Protein AF-A0A1J3F0X3-F1 (afdb_monomer_lite)

Organism: Noccaea caerulescens (NCBI:txid107243)

Structure (mmCIF, N/CA/C/O backbone):
data_AF-A0A1J3F0X3-F1
#
_entry.id   AF-A0A1J3F0X3-F1
#
loop_
_atom_site.group_PDB
_atom_site.id
_atom_site.type_symbol
_atom_site.label_atom_id
_atom_site.label_alt_id
_atom_site.label_comp_id
_atom_site.label_asym_id
_atom_site.label_entity_id
_atom_site.label_seq_id
_atom_site.pdbx_PDB_ins_code
_atom_site.Cartn_x
_atom_site.Cartn_y
_atom_site.Cartn_z
_atom_site.occupancy
_atom_site.B_iso_or_equiv
_atom_site.auth_seq_id
_atom_site.auth_comp_id
_atom_site.auth_asym_id
_atom_site.auth_atom_id
_atom_site.pdbx_PDB_model_num
ATOM 1 N N . VAL A 1 1 ? 11.493 5.703 5.166 1.00 60.53 1 VAL A N 1
ATOM 2 C CA . VAL A 1 1 ? 11.453 4.243 5.362 1.00 60.53 1 VAL A CA 1
ATOM 3 C C . VAL A 1 1 ? 12.679 3.912 6.175 1.00 60.53 1 VAL A C 1
ATOM 5 O O . VAL A 1 1 ? 13.676 4.595 5.984 1.00 60.53 1 VAL A O 1
ATOM 8 N N . GLU A 1 2 ? 12.582 3.011 7.137 1.00 60.56 2 GLU A N 1
ATOM 9 C CA . GLU A 1 2 ? 13.742 2.554 7.908 1.00 60.56 2 GLU A CA 1
ATOM 10 C C . GLU A 1 2 ? 14.094 1.148 7.427 1.00 60.56 2 GLU A C 1
ATOM 12 O O . GLU A 1 2 ? 13.189 0.427 7.013 1.00 60.56 2 GLU A O 1
ATOM 17 N N . LYS A 1 3 ? 15.385 0.788 7.445 1.00 69.31 3 LYS A N 1
ATOM 18 C CA . LYS A 1 3 ? 15.886 -0.536 7.027 1.00 69.31 3 LYS A CA 1
ATOM 19 C C . LYS A 1 3 ? 15.495 -0.922 5.587 1.00 69.31 3 LYS A C 1
ATOM 21 O O . LYS A 1 3 ? 14.964 -1.999 5.349 1.00 69.31 3 LYS A O 1
ATOM 26 N N . LEU A 1 4 ? 15.726 -0.018 4.632 1.00 78.38 4 LEU A N 1
ATOM 27 C CA . LEU A 1 4 ? 15.568 -0.333 3.210 1.00 78.38 4 LEU A CA 1
ATOM 28 C C . LEU A 1 4 ? 16.754 -1.192 2.751 1.00 78.38 4 LEU A C 1
ATOM 30 O O . LEU A 1 4 ? 17.899 -0.784 2.936 1.00 78.38 4 LEU A O 1
ATOM 34 N N . THR A 1 5 ? 16.463 -2.329 2.129 1.00 86.31 5 THR A N 1
ATOM 35 C CA . THR A 1 5 ? 17.450 -3.188 1.469 1.00 86.31 5 THR A CA 1
ATOM 36 C C . THR A 1 5 ? 17.039 -3.350 0.010 1.00 86.31 5 THR A C 1
ATOM 38 O O . THR A 1 5 ? 15.858 -3.547 -0.278 1.00 86.31 5 THR A O 1
ATOM 41 N N . GLU A 1 6 ? 18.000 -3.228 -0.899 1.00 90.75 6 GLU A N 1
ATOM 42 C CA . GLU A 1 6 ? 17.822 -3.412 -2.338 1.00 90.75 6 GLU A CA 1
ATOM 43 C C . GLU A 1 6 ? 18.885 -4.398 -2.820 1.00 90.75 6 GLU A C 1
ATOM 45 O O . GLU A 1 6 ? 20.065 -4.232 -2.520 1.00 90.75 6 GLU A O 1
ATOM 50 N N . GLU A 1 7 ? 18.446 -5.450 -3.506 1.00 92.31 7 GLU A N 1
ATOM 51 C CA . GLU A 1 7 ? 19.273 -6.595 -3.887 1.00 92.31 7 GLU A CA 1
ATOM 52 C C . GLU A 1 7 ? 18.934 -6.992 -5.325 1.00 92.31 7 GLU A C 1
ATOM 54 O O . GLU A 1 7 ? 17.761 -7.181 -5.667 1.00 92.31 7 GLU A O 1
ATOM 59 N N . THR A 1 8 ? 19.953 -7.164 -6.167 1.00 94.12 8 THR A N 1
ATOM 60 C CA . THR A 1 8 ? 19.766 -7.705 -7.517 1.00 94.12 8 THR A CA 1
ATOM 61 C C . THR A 1 8 ? 19.571 -9.216 -7.436 1.00 94.12 8 THR A C 1
ATOM 63 O O . THR A 1 8 ? 20.430 -9.957 -6.946 1.00 94.12 8 THR A O 1
ATOM 66 N N . LEU A 1 9 ? 18.431 -9.699 -7.934 1.00 93.19 9 LEU A N 1
ATOM 67 C CA . LEU A 1 9 ? 18.139 -11.130 -7.956 1.00 93.19 9 LEU A CA 1
ATOM 68 C C . LEU A 1 9 ? 19.071 -11.852 -8.935 1.00 93.19 9 LEU A C 1
ATOM 70 O O . LEU A 1 9 ? 19.241 -11.433 -10.076 1.00 93.19 9 LEU A O 1
ATOM 74 N N . ARG A 1 10 ? 19.661 -12.956 -8.470 1.00 92.56 10 ARG A N 1
ATOM 75 C CA . ARG A 1 10 ? 20.575 -13.799 -9.257 1.00 92.56 10 ARG A CA 1
ATOM 76 C C . ARG A 1 10 ? 19.818 -14.939 -9.920 1.00 92.56 10 ARG A C 1
ATOM 78 O O . ARG A 1 10 ? 19.975 -15.193 -11.107 1.00 92.56 10 ARG A O 1
ATOM 85 N N . ASP A 1 11 ? 18.975 -15.595 -9.134 1.00 94.12 11 ASP A N 1
ATOM 86 C CA . ASP A 1 11 ? 18.139 -16.708 -9.548 1.00 94.12 11 ASP A CA 1
ATOM 87 C C . ASP A 1 11 ? 16.944 -16.865 -8.588 1.00 94.12 11 ASP A C 1
ATOM 89 O O . ASP A 1 11 ? 16.742 -16.085 -7.650 1.00 94.12 11 ASP A O 1
ATOM 93 N N . TRP A 1 12 ? 16.137 -17.894 -8.842 1.00 93.69 12 TRP A N 1
ATOM 94 C CA . TRP A 1 12 ? 14.953 -18.222 -8.053 1.00 93.69 12 TRP A CA 1
ATOM 95 C C . TRP A 1 12 ? 15.260 -18.656 -6.613 1.00 93.69 12 TRP A C 1
ATOM 97 O O . TRP A 1 12 ? 14.459 -18.395 -5.715 1.00 93.69 12 TRP A O 1
ATOM 107 N N . ASN A 1 13 ? 16.401 -19.304 -6.374 1.00 96.31 13 ASN A N 1
ATOM 108 C CA . ASN A 1 13 ? 16.785 -19.727 -5.030 1.00 96.31 13 ASN A CA 1
ATOM 109 C C . ASN A 1 13 ? 17.201 -18.511 -4.202 1.00 96.31 13 ASN A C 1
ATOM 111 O O . ASN A 1 13 ? 16.699 -18.342 -3.097 1.00 96.31 13 ASN A O 1
ATOM 115 N N . HIS A 1 14 ? 17.979 -17.593 -4.785 1.00 94.69 14 HIS A N 1
ATOM 116 C CA . HIS A 1 14 ? 18.321 -16.329 -4.140 1.00 94.69 14 HIS A CA 1
ATOM 117 C C . HIS A 1 14 ? 17.068 -15.530 -3.760 1.00 94.69 14 HIS A C 1
ATOM 119 O O . HIS A 1 14 ? 16.982 -14.991 -2.661 1.00 94.69 14 HIS A O 1
ATOM 125 N N . PHE A 1 15 ? 16.066 -15.491 -4.646 1.00 92.75 15 PHE A N 1
ATOM 126 C CA . PHE A 1 15 ? 14.784 -14.856 -4.339 1.00 92.75 15 PHE A CA 1
ATOM 127 C C . PHE A 1 15 ? 14.074 -15.512 -3.146 1.00 92.75 15 PHE A C 1
ATOM 129 O O . PHE A 1 15 ? 13.592 -14.805 -2.261 1.00 92.75 15 PHE A O 1
ATOM 136 N N . LYS A 1 16 ? 14.020 -16.849 -3.097 1.00 94.00 16 LYS A N 1
ATOM 137 C CA . LYS A 1 16 ? 13.429 -17.582 -1.968 1.00 94.00 16 LYS A CA 1
ATOM 138 C C . LYS A 1 16 ? 14.161 -17.307 -0.660 1.00 94.00 16 LYS A C 1
ATOM 140 O O . LYS A 1 16 ? 13.496 -17.063 0.341 1.00 94.00 16 LYS A O 1
ATOM 145 N N . ASP A 1 17 ? 15.489 -17.289 -0.681 1.00 94.12 17 ASP A N 1
ATOM 146 C CA . ASP A 1 17 ? 16.303 -17.012 0.503 1.00 94.12 17 ASP A CA 1
ATOM 147 C C . ASP A 1 17 ? 16.033 -15.600 1.037 1.00 94.12 17 ASP A C 1
ATOM 149 O O . ASP A 1 17 ? 15.764 -15.419 2.227 1.00 94.12 17 ASP A O 1
ATOM 153 N N . LEU A 1 18 ? 16.009 -14.597 0.151 1.00 92.25 18 LEU A N 1
ATOM 154 C CA . LEU A 1 18 ? 15.662 -13.219 0.511 1.00 92.25 18 LEU A CA 1
ATOM 155 C C . LEU A 1 18 ? 14.235 -13.120 1.063 1.00 92.25 18 LEU A C 1
ATOM 157 O O . LEU A 1 18 ? 14.005 -12.450 2.071 1.00 92.25 18 LEU A O 1
ATOM 161 N N . LEU A 1 19 ? 13.277 -13.823 0.453 1.00 90.38 19 LEU A N 1
ATOM 162 C CA . LEU A 1 19 ? 11.901 -13.863 0.941 1.00 90.38 19 LEU A CA 1
ATOM 163 C C . LEU A 1 19 ? 11.820 -14.488 2.342 1.00 90.38 19 LEU A C 1
ATOM 165 O O . LEU A 1 19 ? 11.126 -13.954 3.207 1.00 90.38 19 LEU A O 1
ATOM 169 N N . SER A 1 20 ? 12.560 -15.568 2.600 1.00 89.81 20 SER A N 1
ATOM 170 C CA . SER A 1 20 ? 12.662 -16.185 3.925 1.00 89.81 20 SER A CA 1
ATOM 171 C C . SER A 1 20 ? 13.253 -15.229 4.962 1.00 89.81 20 SER A C 1
ATOM 173 O O . SER A 1 20 ? 12.738 -15.167 6.078 1.00 89.81 20 SER A O 1
ATOM 175 N N . VAL A 1 21 ? 14.257 -14.423 4.601 1.00 87.62 21 VAL A N 1
ATOM 176 C CA . VAL A 1 21 ? 14.781 -13.358 5.474 1.00 87.62 21 VAL A CA 1
ATOM 177 C C . VAL A 1 21 ? 13.701 -12.315 5.770 1.00 87.62 21 VAL A C 1
ATOM 179 O O . VAL A 1 21 ? 13.518 -11.948 6.930 1.00 87.62 21 VAL A O 1
ATOM 182 N N . CYS A 1 22 ? 12.939 -11.868 4.766 1.00 83.94 22 CYS A N 1
ATOM 183 C CA . CYS A 1 22 ? 11.839 -10.919 4.966 1.00 83.94 22 CYS A CA 1
ATOM 184 C C . CYS A 1 22 ? 10.748 -11.468 5.899 1.00 83.94 22 CYS A C 1
ATOM 186 O O . CYS A 1 22 ? 10.225 -10.731 6.738 1.00 83.94 22 CYS A O 1
ATOM 188 N N . VAL A 1 23 ? 10.405 -12.753 5.770 1.00 81.81 23 VAL A N 1
ATOM 189 C CA . VAL A 1 23 ? 9.432 -13.426 6.644 1.00 81.81 23 VAL A CA 1
ATOM 190 C C . VAL A 1 23 ? 9.987 -13.575 8.062 1.00 81.81 23 VAL A C 1
ATOM 192 O O . VAL A 1 23 ? 9.288 -13.265 9.024 1.00 81.81 23 VAL A O 1
ATOM 195 N N . ALA A 1 24 ? 11.250 -13.974 8.215 1.00 81.31 24 ALA A N 1
ATOM 196 C CA . ALA A 1 24 ? 11.888 -14.107 9.521 1.00 81.31 24 ALA A CA 1
ATOM 197 C C . ALA A 1 24 ? 11.997 -12.757 10.246 1.00 81.31 24 ALA A C 1
ATOM 199 O O . ALA A 1 24 ? 11.688 -12.664 11.429 1.00 81.31 24 ALA A O 1
ATOM 200 N N . GLN A 1 25 ? 12.365 -11.681 9.542 1.00 76.88 25 GLN A N 1
ATOM 201 C CA . GLN A 1 25 ? 12.399 -10.330 10.114 1.00 76.88 25 GLN A CA 1
ATOM 202 C C . GLN A 1 25 ? 11.024 -9.881 10.609 1.00 76.88 25 GLN A C 1
ATOM 204 O O . GLN A 1 25 ? 10.928 -9.219 11.644 1.00 76.88 25 GLN A O 1
ATOM 209 N N . ARG A 1 26 ? 9.961 -10.282 9.904 1.00 73.19 26 ARG A N 1
ATOM 210 C CA . ARG A 1 26 ? 8.592 -10.063 10.358 1.00 73.19 26 ARG A CA 1
ATOM 211 C C . ARG A 1 26 ? 8.295 -10.848 11.643 1.00 73.19 26 ARG A C 1
ATOM 213 O O . ARG A 1 26 ? 7.864 -10.252 12.626 1.00 73.19 26 ARG A O 1
ATOM 220 N N . GLN A 1 27 ? 8.596 -12.148 11.666 1.00 61.06 27 GLN A N 1
ATOM 221 C CA . GLN A 1 27 ? 8.355 -13.028 12.822 1.00 61.06 27 GLN A CA 1
ATOM 222 C C . GLN A 1 27 ? 9.158 -12.639 14.073 1.00 61.06 27 GLN A C 1
ATOM 224 O O . GLN A 1 27 ? 8.654 -12.726 15.192 1.00 61.06 27 GLN A O 1
ATOM 229 N N . ILE A 1 28 ? 10.407 -12.196 13.914 1.00 58.69 28 ILE A N 1
ATOM 230 C CA . ILE A 1 28 ? 11.248 -11.729 15.029 1.00 58.69 28 ILE A CA 1
ATOM 231 C C . ILE A 1 28 ? 10.664 -10.446 15.632 1.00 58.69 28 ILE A C 1
ATOM 233 O O . ILE A 1 28 ? 10.645 -10.289 16.853 1.00 58.69 28 ILE A O 1
ATOM 237 N N . GLY A 1 29 ? 10.126 -9.555 14.789 1.00 53.72 29 GLY A N 1
ATOM 238 C CA . GLY A 1 29 ? 9.334 -8.417 15.254 1.00 53.72 29 GLY A CA 1
ATOM 239 C C . GLY A 1 29 ? 8.133 -8.857 16.095 1.00 53.72 29 GLY A C 1
ATOM 240 O O . GLY A 1 29 ? 7.870 -8.262 17.135 1.00 53.72 29 GLY A O 1
ATOM 241 N N . GLU A 1 30 ? 7.451 -9.929 15.685 1.00 52.84 30 GLU A N 1
ATOM 242 C CA . GLU A 1 30 ? 6.259 -10.476 16.350 1.00 52.84 30 GLU A CA 1
ATOM 243 C C . GLU A 1 30 ? 6.539 -11.184 17.693 1.00 52.84 30 GLU A C 1
ATOM 245 O O . GLU A 1 30 ? 5.702 -11.119 18.591 1.00 52.84 30 GLU A O 1
ATOM 250 N N . THR A 1 31 ? 7.697 -11.832 17.864 1.00 43.09 31 THR A N 1
ATOM 251 C CA . THR A 1 31 ? 7.982 -12.733 19.005 1.00 43.09 31 THR A CA 1
ATOM 252 C C . THR A 1 31 ? 8.712 -12.089 20.188 1.00 43.09 31 THR A C 1
ATOM 254 O O . THR A 1 31 ? 8.562 -12.562 21.313 1.00 43.09 31 THR A O 1
ATOM 257 N N . ALA A 1 32 ? 9.457 -10.993 20.001 1.00 44.66 32 ALA A N 1
ATOM 258 C CA . ALA A 1 32 ? 10.169 -10.333 21.107 1.00 44.66 32 ALA A CA 1
ATOM 259 C C . ALA A 1 32 ? 9.238 -9.559 22.070 1.00 44.66 32 ALA A C 1
ATOM 261 O O . ALA A 1 32 ? 9.604 -9.286 23.214 1.00 44.66 32 ALA A O 1
ATOM 262 N N . LEU A 1 33 ? 8.034 -9.191 21.616 1.00 39.50 33 LEU A N 1
ATOM 263 C CA . LEU A 1 33 ? 7.056 -8.361 22.323 1.00 39.50 33 LEU A CA 1
ATOM 264 C C . LEU A 1 33 ? 5.655 -8.705 21.781 1.00 39.50 33 LEU A C 1
ATOM 266 O O . LEU A 1 33 ? 5.283 -8.193 20.735 1.00 39.50 33 LEU A O 1
ATOM 270 N N . ASN A 1 34 ? 4.864 -9.550 22.449 1.00 41.69 34 ASN A N 1
ATOM 271 C CA . ASN A 1 34 ? 3.521 -9.925 21.960 1.00 41.69 34 ASN A CA 1
ATOM 272 C C . ASN A 1 34 ? 2.666 -8.705 21.492 1.00 41.69 34 ASN A C 1
ATOM 274 O O . ASN A 1 34 ? 2.639 -7.664 22.165 1.00 41.69 34 ASN A O 1
ATOM 278 N N . GLU A 1 35 ? 1.971 -8.889 20.350 1.00 49.44 35 GLU A N 1
ATOM 279 C CA . GLU A 1 35 ? 1.205 -7.935 19.497 1.00 49.44 35 GLU A CA 1
ATOM 280 C C . GLU A 1 35 ? 2.005 -6.928 18.625 1.00 49.44 35 GLU A C 1
ATOM 282 O O . GLU A 1 35 ? 1.777 -5.717 18.702 1.00 49.44 35 GLU A O 1
ATOM 287 N N . VAL A 1 36 ? 2.919 -7.385 17.753 1.00 51.31 36 VAL A N 1
ATOM 288 C CA . VAL A 1 36 ? 3.649 -6.502 16.799 1.00 51.31 36 VAL A CA 1
ATOM 289 C C . VAL A 1 36 ? 3.239 -6.677 15.326 1.00 51.31 36 VAL A C 1
ATOM 291 O O . VAL A 1 36 ? 3.488 -5.771 14.527 1.00 51.31 36 VAL A O 1
ATOM 294 N N . SER A 1 37 ? 2.509 -7.738 14.953 1.00 53.62 37 SER A N 1
ATOM 295 C CA . SER A 1 37 ? 1.978 -7.874 13.579 1.00 53.62 37 SER A CA 1
ATOM 296 C C . SER A 1 37 ? 1.051 -6.712 13.193 1.00 53.62 37 SER A C 1
ATOM 298 O O . SER A 1 37 ? 0.949 -6.355 12.023 1.00 53.62 37 SER A O 1
ATOM 300 N N . SER A 1 38 ? 0.446 -6.046 14.183 1.00 57.59 38 SER A N 1
ATOM 301 C CA . SER A 1 38 ? -0.387 -4.862 13.989 1.00 57.59 38 SER A CA 1
ATOM 302 C C . SER A 1 38 ? 0.362 -3.526 14.057 1.00 57.59 38 SER A C 1
ATOM 304 O O . SER A 1 38 ? -0.276 -2.476 14.086 1.00 57.59 38 SER A O 1
ATOM 306 N N . ARG A 1 39 ? 1.705 -3.522 14.091 1.00 65.19 39 ARG A N 1
ATOM 307 C CA . ARG A 1 39 ? 2.486 -2.312 14.421 1.00 65.19 39 ARG A CA 1
ATOM 308 C C . ARG A 1 39 ? 3.518 -1.849 13.407 1.00 65.19 39 ARG A C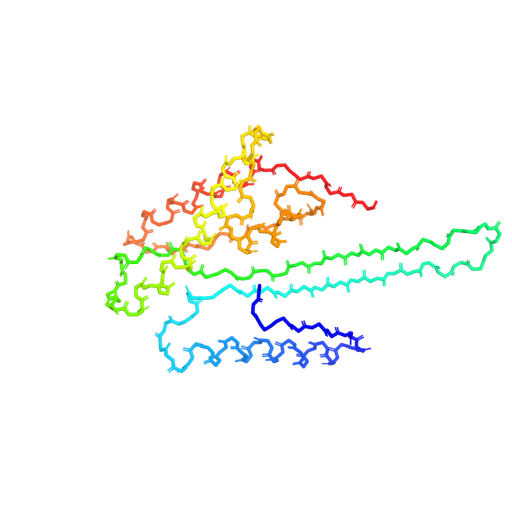 1
ATOM 310 O O . ARG A 1 39 ? 4.172 -0.828 13.615 1.00 65.19 39 ARG A O 1
ATOM 317 N N . SER A 1 40 ? 3.651 -2.532 12.282 1.00 74.12 40 SER A N 1
ATOM 318 C CA . SER A 1 40 ? 4.475 -2.043 11.180 1.00 74.12 40 SER A CA 1
ATOM 319 C C . SER A 1 40 ? 3.871 -2.426 9.837 1.00 74.12 40 SER A C 1
ATOM 321 O O . SER A 1 40 ? 3.128 -3.395 9.734 1.00 74.12 40 SER A O 1
ATOM 323 N N . HIS A 1 41 ? 4.169 -1.626 8.815 1.00 83.62 41 HIS A N 1
ATOM 324 C CA . HIS A 1 41 ? 3.814 -1.944 7.434 1.00 83.62 41 HIS A CA 1
ATOM 325 C C . HIS A 1 41 ? 5.017 -2.589 6.767 1.00 83.62 41 HIS A C 1
ATOM 327 O O . HIS A 1 41 ? 6.128 -2.063 6.874 1.00 83.62 41 HIS A O 1
ATOM 333 N N . GLN A 1 42 ? 4.794 -3.674 6.039 1.00 86.31 42 GLN A N 1
ATOM 334 C CA . GLN A 1 42 ? 5.823 -4.345 5.262 1.00 86.31 42 GLN A CA 1
ATOM 335 C C . GLN A 1 42 ? 5.615 -4.045 3.780 1.00 86.31 42 GLN A C 1
ATOM 337 O O . GLN A 1 42 ? 4.503 -4.127 3.266 1.00 86.31 42 GLN A O 1
ATOM 342 N N . ILE A 1 43 ? 6.689 -3.666 3.090 1.00 89.25 43 ILE A N 1
ATOM 343 C CA . ILE A 1 43 ? 6.658 -3.346 1.662 1.00 89.25 43 ILE A CA 1
ATOM 344 C C . ILE A 1 43 ? 7.754 -4.156 0.989 1.00 89.25 43 ILE A C 1
ATOM 346 O O . ILE A 1 43 ? 8.932 -3.938 1.261 1.00 89.25 43 ILE A O 1
ATOM 350 N N . LEU A 1 44 ? 7.359 -5.060 0.100 1.00 91.38 44 LEU A N 1
ATOM 351 C CA . LEU A 1 44 ? 8.256 -5.792 -0.780 1.00 91.38 44 LEU A CA 1
ATOM 352 C C . LEU A 1 44 ? 8.034 -5.306 -2.210 1.00 91.38 44 LEU A C 1
ATOM 354 O O . LEU A 1 44 ? 6.914 -5.325 -2.723 1.00 91.38 44 LEU A O 1
ATOM 358 N N . ARG A 1 45 ? 9.103 -4.833 -2.847 1.00 92.69 45 ARG A N 1
ATOM 359 C CA . ARG A 1 45 ? 9.079 -4.332 -4.220 1.00 92.69 45 ARG A CA 1
ATOM 360 C C . ARG A 1 45 ? 9.924 -5.235 -5.096 1.00 92.69 45 ARG A C 1
ATOM 362 O O . ARG A 1 45 ? 11.096 -5.438 -4.809 1.00 92.69 45 ARG A O 1
ATOM 369 N N . LEU A 1 46 ? 9.325 -5.714 -6.178 1.00 93.00 46 LEU A N 1
ATOM 370 C CA . LEU A 1 46 ? 10.024 -6.397 -7.251 1.00 93.00 46 LEU A CA 1
ATOM 371 C C . LEU A 1 46 ? 10.043 -5.481 -8.472 1.00 93.00 46 LEU A C 1
ATOM 373 O O . LEU A 1 46 ? 8.984 -5.107 -8.980 1.00 93.00 46 LEU A O 1
ATOM 377 N N . THR A 1 47 ? 11.239 -5.138 -8.934 1.00 93.56 47 THR A N 1
ATOM 378 C CA . THR A 1 47 ? 11.446 -4.416 -10.190 1.00 93.56 47 THR A CA 1
ATOM 379 C C . THR A 1 47 ? 11.982 -5.398 -11.219 1.00 93.56 47 THR A C 1
ATOM 381 O O . THR A 1 47 ? 12.939 -6.120 -10.949 1.00 93.56 47 THR A O 1
ATOM 384 N N . VAL A 1 48 ? 11.344 -5.446 -12.383 1.00 91.81 48 VAL A N 1
ATOM 385 C CA . VAL A 1 48 ? 11.761 -6.269 -13.516 1.00 91.81 48 VAL A CA 1
ATOM 386 C C . VAL A 1 48 ? 12.127 -5.335 -14.651 1.00 91.81 48 VAL A C 1
ATOM 388 O O . VAL A 1 48 ? 11.295 -4.546 -15.097 1.00 91.81 48 VAL A O 1
ATOM 391 N N . GLU A 1 49 ? 13.363 -5.440 -15.118 1.00 91.62 49 GLU A N 1
ATOM 392 C CA . GLU A 1 49 ? 13.858 -4.708 -16.277 1.00 91.62 49 GLU A CA 1
ATOM 393 C C . GLU A 1 49 ? 14.044 -5.682 -17.435 1.00 91.62 49 GLU A C 1
ATOM 395 O O . GLU A 1 49 ? 14.608 -6.767 -17.279 1.00 91.62 49 GLU A O 1
ATOM 400 N N . SER A 1 50 ? 13.533 -5.310 -18.602 1.00 88.06 50 SER A N 1
ATOM 401 C CA . SER A 1 50 ? 13.657 -6.080 -19.829 1.00 88.06 50 SER A CA 1
ATOM 402 C C . SER A 1 50 ? 14.155 -5.170 -20.936 1.00 88.06 50 SER A C 1
ATOM 404 O O . SER A 1 50 ? 13.536 -4.156 -21.248 1.00 88.06 50 SER A O 1
ATOM 406 N N . THR A 1 51 ? 15.278 -5.535 -21.541 1.00 86.94 51 THR A N 1
ATOM 407 C CA . THR A 1 51 ? 15.838 -4.818 -22.685 1.00 86.94 51 THR A CA 1
ATOM 408 C C . THR A 1 51 ? 15.677 -5.689 -23.919 1.00 86.94 51 THR A C 1
ATOM 410 O O . THR A 1 51 ? 16.145 -6.832 -23.940 1.00 86.94 51 THR A O 1
ATOM 413 N N . ALA A 1 52 ? 15.014 -5.157 -24.948 1.00 78.44 52 ALA A N 1
ATOM 414 C CA . ALA A 1 52 ? 14.896 -5.844 -26.226 1.00 78.44 52 ALA A CA 1
ATOM 415 C C . ALA A 1 52 ? 16.295 -6.066 -26.822 1.00 78.44 52 ALA A C 1
ATOM 417 O O . ALA A 1 52 ? 17.078 -5.128 -26.980 1.00 78.44 52 ALA A O 1
ATOM 418 N N . ARG A 1 53 ? 16.620 -7.322 -27.137 1.00 68.00 53 ARG A N 1
ATOM 419 C CA . ARG A 1 53 ? 17.845 -7.688 -27.854 1.00 68.00 53 ARG A CA 1
ATOM 420 C C . ARG A 1 53 ? 17.533 -7.781 -29.342 1.00 68.00 53 ARG A C 1
ATOM 422 O O . ARG A 1 53 ? 17.488 -8.879 -29.882 1.00 68.00 53 ARG A O 1
ATOM 429 N N . GLU A 1 54 ? 17.305 -6.653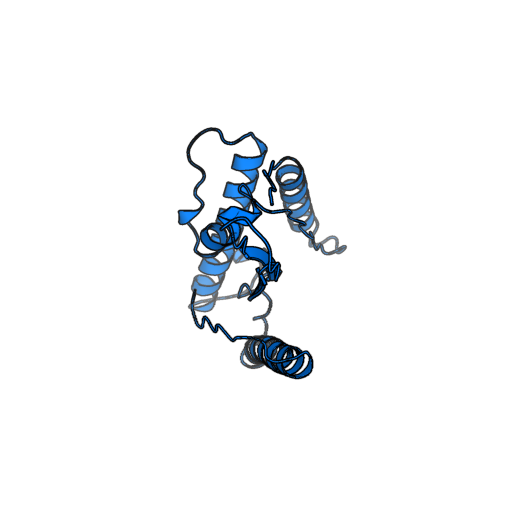 -30.001 1.00 61.69 54 GLU A N 1
ATOM 430 C CA . GLU A 1 54 ? 17.275 -6.638 -31.464 1.00 61.69 54 GLU A CA 1
ATOM 431 C C . GLU A 1 54 ? 18.541 -5.977 -32.002 1.00 61.69 54 GLU A C 1
ATOM 433 O O . GLU A 1 54 ? 18.723 -4.763 -31.980 1.00 61.69 54 GLU A O 1
ATOM 438 N N . PHE A 1 55 ? 19.435 -6.831 -32.502 1.00 60.59 55 PHE A N 1
ATOM 439 C CA . PHE A 1 55 ? 20.278 -6.472 -33.628 1.00 60.59 55 PHE A CA 1
ATOM 440 C C . PHE A 1 55 ? 19.317 -6.268 -34.800 1.00 60.59 55 PHE A C 1
ATOM 442 O O . PHE A 1 55 ? 18.669 -7.232 -35.173 1.00 60.59 55 PHE A O 1
ATOM 449 N N . PHE A 1 56 ? 19.137 -5.035 -35.276 1.00 56.16 56 PHE A N 1
ATOM 450 C CA . PHE A 1 56 ? 19.000 -4.637 -36.687 1.00 56.16 56 PHE A CA 1
ATOM 451 C C . PHE A 1 56 ? 18.297 -3.268 -36.830 1.00 56.16 56 PHE A C 1
ATOM 453 O O . PHE A 1 56 ? 17.103 -3.093 -36.625 1.00 56.16 56 PHE A O 1
ATOM 460 N N . THR A 1 57 ? 19.079 -2.313 -37.340 1.00 57.28 57 THR A N 1
ATOM 461 C CA . THR A 1 57 ? 18.701 -1.208 -38.246 1.00 57.28 57 THR A CA 1
ATOM 462 C C . THR A 1 57 ? 17.940 0.029 -37.760 1.00 57.28 57 THR A C 1
ATOM 464 O O . THR A 1 57 ? 17.785 0.931 -38.574 1.00 57.28 57 THR A O 1
ATOM 467 N N . ASN A 1 58 ? 17.574 0.199 -36.486 1.00 55.75 58 ASN A N 1
ATOM 468 C CA . ASN A 1 58 ? 17.257 1.550 -35.991 1.00 55.75 58 ASN A CA 1
ATOM 469 C C . ASN A 1 58 ? 17.480 1.710 -34.480 1.00 55.75 58 ASN A C 1
ATOM 471 O O . ASN A 1 58 ? 17.015 0.919 -33.669 1.00 55.75 58 ASN A O 1
ATOM 475 N N . ASP A 1 59 ? 18.188 2.781 -34.137 1.00 52.59 59 ASP A N 1
ATOM 476 C CA . ASP A 1 59 ? 18.937 3.084 -32.908 1.00 52.59 59 ASP A CA 1
ATOM 477 C C . ASP A 1 59 ? 18.108 3.312 -31.618 1.00 52.59 59 ASP A C 1
ATOM 479 O O . ASP A 1 59 ? 18.353 4.243 -30.849 1.00 52.59 59 ASP A O 1
ATOM 483 N N . LYS A 1 60 ? 17.083 2.498 -31.343 1.00 56.22 60 LYS A N 1
ATOM 484 C CA . LYS A 1 60 ? 16.287 2.627 -30.111 1.00 56.22 60 LYS A CA 1
ATOM 485 C C . LYS A 1 60 ? 16.246 1.323 -29.330 1.00 56.22 60 LYS A C 1
ATOM 487 O O . LYS A 1 60 ? 15.306 0.545 -29.441 1.00 56.22 60 LYS A O 1
ATOM 492 N N . PHE A 1 61 ? 17.239 1.140 -28.463 1.00 60.69 61 PHE A N 1
ATOM 493 C CA . PHE A 1 61 ? 17.132 0.211 -27.341 1.00 60.69 61 PHE A CA 1
ATOM 494 C C . PHE A 1 61 ? 15.983 0.668 -26.432 1.00 60.69 61 PHE A C 1
ATOM 496 O O . PHE A 1 61 ? 16.117 1.634 -25.681 1.00 60.69 61 PHE A O 1
ATOM 503 N N . SER A 1 62 ? 14.831 0.004 -26.509 1.00 75.38 62 SER A N 1
ATOM 504 C CA . SER A 1 62 ? 13.751 0.198 -25.544 1.00 75.38 62 SER A CA 1
ATOM 505 C C . SER A 1 62 ? 13.980 -0.724 -24.346 1.00 75.38 62 SER A C 1
ATOM 507 O O . SER A 1 62 ? 13.857 -1.947 -24.464 1.00 75.38 62 SER A O 1
ATOM 509 N N . THR A 1 63 ? 14.312 -0.141 -23.194 1.00 85.00 63 THR A N 1
ATOM 510 C CA . THR A 1 63 ? 14.243 -0.834 -21.903 1.00 85.00 63 THR A CA 1
ATOM 511 C C . THR A 1 63 ? 12.854 -0.625 -21.316 1.00 85.00 63 THR A C 1
ATOM 513 O O . THR A 1 63 ? 12.403 0.509 -21.163 1.00 85.00 63 THR A O 1
ATOM 516 N N . LEU A 1 64 ? 12.176 -1.723 -21.000 1.00 88.94 64 LEU A N 1
ATOM 517 C CA . LEU A 1 64 ? 10.909 -1.741 -20.284 1.00 88.94 64 LEU A CA 1
ATOM 518 C C . LEU A 1 64 ? 11.177 -2.066 -18.817 1.00 88.94 64 LEU A C 1
ATOM 520 O O . LEU A 1 64 ? 11.828 -3.065 -18.512 1.00 88.94 64 LEU A O 1
ATOM 524 N N . THR A 1 65 ? 10.631 -1.256 -17.916 1.00 91.00 65 THR A N 1
ATOM 525 C CA . THR A 1 65 ? 10.726 -1.480 -16.471 1.00 91.00 65 THR A CA 1
ATOM 526 C C . THR A 1 65 ? 9.328 -1.649 -15.896 1.00 91.00 65 THR A C 1
ATOM 528 O O . THR A 1 65 ? 8.490 -0.755 -15.993 1.00 91.00 65 THR A O 1
ATOM 531 N N . ALA A 1 66 ? 9.074 -2.789 -15.262 1.00 92.06 66 ALA A N 1
ATOM 532 C CA . ALA A 1 66 ? 7.837 -3.074 -14.549 1.00 92.06 66 ALA A CA 1
ATOM 533 C C . ALA A 1 66 ? 8.110 -3.166 -13.047 1.00 92.06 66 ALA A C 1
ATOM 535 O O . ALA A 1 66 ? 9.118 -3.720 -12.617 1.00 92.06 66 ALA A O 1
ATOM 536 N N . THR A 1 67 ? 7.204 -2.634 -12.227 1.00 93.25 67 THR A N 1
ATOM 537 C CA . THR A 1 67 ? 7.304 -2.723 -10.765 1.00 93.25 67 THR A CA 1
ATOM 538 C C . THR A 1 67 ? 6.061 -3.379 -10.185 1.00 93.25 67 THR A C 1
ATOM 540 O O . THR A 1 67 ? 4.941 -2.938 -10.438 1.00 93.25 67 THR A O 1
ATOM 543 N N . VAL A 1 68 ? 6.264 -4.386 -9.341 1.00 94.00 68 VAL A N 1
ATOM 544 C CA . VAL A 1 68 ? 5.222 -5.013 -8.526 1.00 94.00 68 VAL A CA 1
ATOM 545 C C . VAL A 1 68 ? 5.497 -4.682 -7.064 1.00 94.00 68 VAL A C 1
ATOM 547 O O . VAL A 1 68 ? 6.608 -4.872 -6.573 1.00 94.00 68 VAL A O 1
ATOM 550 N N . ASN A 1 69 ? 4.489 -4.163 -6.362 1.00 93.81 69 ASN A N 1
ATOM 551 C CA . ASN A 1 69 ? 4.585 -3.858 -4.936 1.00 93.81 69 ASN A CA 1
ATOM 552 C C . ASN A 1 69 ? 3.631 -4.775 -4.164 1.00 93.81 69 ASN A C 1
ATOM 554 O O . ASN A 1 69 ? 2.423 -4.731 -4.387 1.00 93.81 69 ASN A O 1
ATOM 558 N N . PHE A 1 70 ? 4.173 -5.553 -3.233 1.00 93.00 70 PHE A N 1
ATOM 559 C CA . PHE A 1 70 ? 3.424 -6.300 -2.231 1.00 93.00 70 PHE A CA 1
ATOM 560 C C . PHE A 1 70 ? 3.493 -5.521 -0.925 1.00 93.00 70 PHE A C 1
ATOM 562 O O . PHE A 1 70 ? 4.570 -5.332 -0.359 1.00 93.00 70 PHE A O 1
ATOM 569 N N . ILE A 1 71 ? 2.348 -5.013 -0.481 1.00 91.62 71 ILE A N 1
ATOM 570 C CA . ILE A 1 71 ? 2.258 -4.204 0.730 1.00 91.62 71 ILE A CA 1
ATOM 571 C C . ILE A 1 71 ? 1.351 -4.921 1.708 1.00 91.62 71 ILE A C 1
ATOM 573 O O . ILE A 1 71 ? 0.174 -5.125 1.419 1.00 91.62 71 ILE A O 1
ATOM 577 N N . ASP A 1 72 ? 1.906 -5.252 2.863 1.00 88.56 72 ASP A N 1
ATOM 578 C CA . ASP A 1 72 ? 1.142 -5.726 3.997 1.00 88.56 72 ASP A CA 1
ATOM 579 C C . ASP A 1 72 ? 1.041 -4.620 5.044 1.00 88.56 72 ASP A C 1
ATOM 581 O O . ASP A 1 72 ? 2.037 -3.987 5.414 1.00 88.56 72 ASP A O 1
ATOM 585 N N . LEU A 1 73 ? -0.188 -4.345 5.463 1.00 87.81 73 LEU A N 1
ATOM 586 C CA . LEU A 1 73 ? -0.499 -3.219 6.323 1.00 87.81 73 LEU A CA 1
ATOM 587 C C . LEU A 1 73 ? -0.727 -3.690 7.755 1.00 87.81 73 LEU A C 1
ATOM 589 O O . LEU A 1 73 ? -1.349 -4.719 8.000 1.00 87.81 73 LEU A O 1
ATOM 593 N N . ALA A 1 74 ? -0.275 -2.873 8.697 1.00 81.56 74 ALA A N 1
ATOM 594 C CA . ALA A 1 74 ? -0.618 -3.011 10.101 1.00 81.56 74 ALA A CA 1
ATOM 595 C C . ALA A 1 74 ? -2.139 -2.948 10.336 1.00 81.56 74 ALA A C 1
ATOM 597 O O . ALA A 1 74 ? -2.905 -2.425 9.518 1.00 81.56 74 ALA A O 1
ATOM 598 N N . GLY A 1 75 ? -2.555 -3.432 11.505 1.00 77.62 75 GLY A N 1
ATOM 599 C CA . GLY A 1 75 ? -3.936 -3.381 11.961 1.00 77.62 75 GLY A CA 1
ATOM 600 C C . GLY A 1 75 ? -4.462 -1.946 12.092 1.00 77.62 75 GLY A C 1
ATOM 601 O O . GLY A 1 75 ? -3.730 -1.012 12.426 1.00 77.62 75 GLY A O 1
ATOM 602 N N . SER A 1 76 ? -5.746 -1.760 11.775 1.00 77.00 76 SER A N 1
ATOM 603 C CA . SER A 1 76 ? -6.435 -0.462 11.821 1.00 77.00 76 SER A CA 1
ATOM 604 C C . SER A 1 76 ? -7.222 -0.238 13.117 1.00 77.00 76 SER A C 1
ATOM 606 O O . SER A 1 76 ? -8.117 0.614 13.166 1.00 77.00 76 SER A O 1
ATOM 608 N N . GLU A 1 77 ? -6.985 -1.051 14.145 1.00 69.56 77 GLU A N 1
ATOM 609 C CA . GLU A 1 77 ? -7.663 -0.948 15.428 1.00 69.56 77 GLU A CA 1
ATOM 610 C C . GLU A 1 77 ? -7.324 0.354 16.161 1.00 69.56 77 GLU A C 1
ATOM 612 O O . GLU A 1 77 ? -6.212 0.891 16.128 1.00 69.56 77 GLU A O 1
ATOM 617 N N . ARG A 1 78 ? -8.328 0.892 16.860 1.00 62.78 78 ARG A N 1
ATOM 618 C CA . ARG A 1 78 ? -8.153 2.135 17.609 1.00 62.78 78 ARG A CA 1
ATOM 619 C C . ARG A 1 78 ? -7.298 1.879 18.840 1.00 62.78 78 ARG A C 1
ATOM 621 O O . ARG A 1 78 ? -7.546 0.939 19.587 1.00 62.78 78 ARG A O 1
ATOM 628 N N . ALA A 1 79 ? -6.400 2.816 19.133 1.00 58.50 79 ALA A N 1
ATOM 629 C CA . ALA A 1 79 ? -5.608 2.797 20.360 1.00 58.50 79 ALA A CA 1
ATOM 630 C C . ALA A 1 79 ? -6.467 2.732 21.640 1.00 58.50 79 ALA A C 1
ATOM 632 O O . ALA A 1 79 ? -6.036 2.155 22.622 1.00 58.50 79 ALA A O 1
ATOM 633 N N . SER A 1 80 ? -7.701 3.255 21.622 1.00 55.84 80 SER A N 1
ATOM 634 C CA . SER A 1 80 ? -8.641 3.165 22.752 1.00 55.84 80 SER A CA 1
ATOM 635 C C . SER A 1 80 ? -9.172 1.750 23.019 1.00 55.84 80 SER A C 1
ATOM 637 O O . SER A 1 80 ? -9.786 1.522 24.053 1.00 55.84 80 SER A O 1
ATOM 639 N N . GLN A 1 81 ? -9.013 0.828 22.066 1.00 56.53 81 GLN A N 1
ATOM 640 C CA . GLN A 1 81 ? -9.398 -0.579 22.198 1.00 56.53 81 GLN A CA 1
ATOM 641 C C . GLN A 1 81 ? -8.222 -1.460 22.618 1.00 56.53 81 GLN A C 1
ATOM 643 O O . GLN A 1 81 ? -8.450 -2.581 23.063 1.00 56.53 81 GLN A O 1
ATOM 648 N N . SER A 1 82 ? -6.986 -0.958 22.523 1.00 56.34 82 SER A N 1
ATOM 649 C CA . SER A 1 82 ? -5.838 -1.623 23.124 1.00 56.34 82 SER A CA 1
ATOM 650 C C . SER A 1 82 ? -5.629 -1.071 24.534 1.00 56.34 82 SER A C 1
ATOM 652 O O . SER A 1 82 ? -5.616 0.136 24.759 1.00 56.34 82 SER A O 1
ATOM 654 N N . LEU A 1 83 ? -5.452 -1.951 25.518 1.00 55.06 83 LEU A N 1
ATOM 655 C CA . LEU A 1 83 ? -5.162 -1.590 26.916 1.00 55.06 83 LEU A CA 1
ATOM 656 C C . LEU A 1 83 ? -3.721 -1.053 27.088 1.00 55.06 83 LEU A C 1
ATOM 658 O O . LEU A 1 83 ? -3.066 -1.282 28.103 1.00 55.06 83 LEU A O 1
ATOM 662 N N . SER A 1 84 ? -3.173 -0.392 26.067 1.00 53.94 84 SER A N 1
ATOM 663 C CA . SER A 1 84 ? -1.756 -0.066 25.987 1.00 53.94 84 SER A CA 1
ATOM 664 C C . SER A 1 84 ? -1.455 1.296 26.630 1.00 53.94 84 SER A C 1
ATOM 666 O O . SER A 1 84 ? -1.893 2.346 26.167 1.00 53.94 84 SER A O 1
ATOM 668 N N . ALA A 1 85 ? -0.694 1.285 27.729 1.00 54.62 85 ALA A N 1
ATOM 669 C CA . ALA A 1 85 ? -0.249 2.488 28.437 1.00 54.62 85 ALA A CA 1
ATOM 670 C C . ALA A 1 85 ? 1.189 2.895 28.045 1.00 54.62 85 ALA A C 1
ATOM 672 O O . ALA A 1 85 ? 2.003 2.066 27.632 1.00 54.62 85 ALA A O 1
ATOM 673 N N . GLY A 1 86 ? 1.526 4.182 28.196 1.00 63.19 86 GLY A N 1
ATOM 674 C CA . GLY A 1 86 ? 2.904 4.691 28.089 1.00 63.19 86 GLY A CA 1
ATOM 675 C C . GLY A 1 86 ? 3.459 4.809 26.659 1.00 63.19 86 GLY A C 1
ATOM 676 O O . GLY A 1 86 ? 2.774 5.267 25.744 1.00 63.19 86 GLY A O 1
ATOM 677 N N . THR A 1 87 ? 4.723 4.422 26.446 1.00 54.72 87 THR A N 1
ATOM 678 C CA . THR A 1 87 ? 5.424 4.415 25.136 1.00 54.72 87 THR A CA 1
ATOM 679 C C . THR A 1 87 ? 4.656 3.655 24.052 1.00 54.72 87 THR A C 1
ATOM 681 O O . THR A 1 87 ? 4.680 4.038 22.884 1.00 54.72 87 THR A O 1
ATOM 684 N N . ARG A 1 88 ? 3.896 2.642 24.469 1.00 56.34 88 ARG A N 1
ATOM 685 C CA . ARG A 1 88 ? 3.050 1.785 23.635 1.00 56.34 88 ARG A CA 1
ATOM 686 C C . ARG A 1 88 ? 1.888 2.552 22.973 1.00 56.34 88 ARG A C 1
ATOM 688 O O . ARG A 1 88 ? 1.555 2.287 21.821 1.00 56.34 88 ARG A O 1
ATOM 695 N N . LEU A 1 89 ? 1.351 3.575 23.648 1.00 59.59 89 LEU A N 1
ATOM 696 C CA . LEU A 1 89 ? 0.321 4.470 23.104 1.00 59.59 89 LEU A CA 1
ATOM 697 C C . LEU A 1 89 ? 0.890 5.421 22.034 1.00 59.59 89 LEU A C 1
ATOM 699 O O . LEU A 1 89 ? 0.245 5.678 21.016 1.00 59.59 89 LEU A O 1
ATOM 703 N N . LYS A 1 90 ? 2.117 5.927 22.242 1.00 57.81 90 LYS A N 1
ATOM 704 C CA . LYS A 1 90 ? 2.809 6.792 21.267 1.00 57.81 90 LYS A CA 1
ATOM 705 C C . LYS A 1 90 ? 3.129 6.037 19.975 1.00 57.81 90 LYS A C 1
ATOM 707 O O . LYS A 1 90 ? 2.917 6.576 18.893 1.00 57.81 90 LYS A O 1
ATOM 712 N N . GLU A 1 91 ? 3.575 4.787 20.082 1.00 57.19 91 GLU A N 1
ATOM 713 C CA . GLU A 1 91 ? 3.822 3.909 18.933 1.00 57.19 91 GLU A CA 1
ATOM 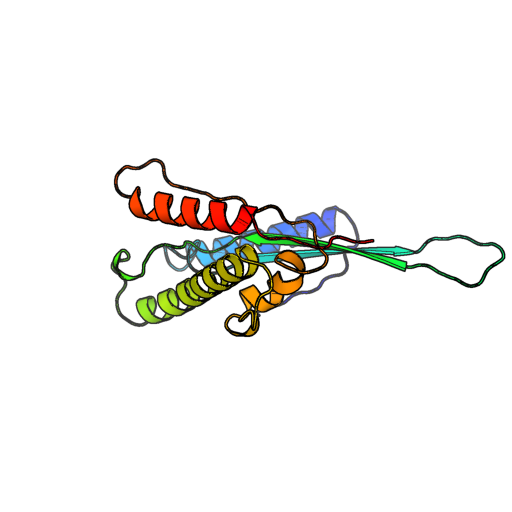714 C C . GLU A 1 91 ? 2.526 3.622 18.150 1.00 57.19 91 GLU A C 1
ATOM 716 O O . GLU A 1 91 ? 2.460 3.896 16.950 1.00 57.19 91 GLU A O 1
ATOM 721 N N . GLY A 1 92 ? 1.454 3.205 18.841 1.00 58.56 92 GLY A N 1
ATOM 722 C CA . GLY A 1 92 ? 0.129 2.980 18.244 1.00 58.56 92 GLY A CA 1
ATOM 723 C C . GLY A 1 92 ? -0.454 4.210 17.534 1.00 58.56 92 GLY A C 1
ATOM 724 O O . GLY A 1 92 ? -1.181 4.079 16.547 1.00 58.56 92 GLY A O 1
ATOM 725 N N . CYS A 1 93 ? -0.100 5.419 17.984 1.00 61.62 93 CYS A N 1
ATOM 726 C CA . CYS A 1 93 ? -0.482 6.672 17.332 1.00 61.62 93 CYS A CA 1
ATOM 727 C C . CYS A 1 93 ? 0.195 6.849 15.959 1.00 61.62 93 CYS A C 1
ATOM 729 O O . CYS A 1 93 ? -0.451 7.282 15.002 1.00 61.62 93 CYS A O 1
ATOM 731 N N . HIS A 1 94 ? 1.471 6.473 15.817 1.00 66.00 94 HIS A N 1
ATOM 732 C CA . HIS A 1 94 ? 2.195 6.598 14.546 1.00 66.00 94 HIS A CA 1
ATOM 733 C C . HIS A 1 94 ? 1.687 5.628 13.470 1.00 66.00 94 HIS A C 1
ATOM 735 O O . HIS A 1 94 ? 1.545 6.024 12.308 1.00 66.00 94 HIS A O 1
ATOM 741 N N . ILE A 1 95 ? 1.352 4.393 13.849 1.00 67.00 95 ILE A N 1
ATOM 742 C CA . ILE A 1 95 ? 0.748 3.399 12.945 1.00 67.00 95 ILE A CA 1
ATOM 743 C C . ILE A 1 95 ? -0.613 3.890 12.465 1.00 67.00 95 ILE A C 1
ATOM 745 O O . ILE A 1 95 ? -0.839 4.038 11.260 1.00 67.00 95 ILE A O 1
ATOM 749 N N . ASN A 1 96 ? -1.481 4.262 13.405 1.00 73.69 96 ASN A N 1
ATOM 750 C CA . ASN A 1 96 ? -2.814 4.756 13.088 1.00 73.69 96 ASN A CA 1
ATOM 751 C C . ASN A 1 96 ? -2.781 6.038 12.255 1.00 73.69 96 ASN A C 1
ATOM 753 O O . ASN A 1 96 ? -3.614 6.212 11.368 1.00 73.69 96 ASN A O 1
ATOM 757 N N . ARG A 1 97 ? -1.779 6.904 12.450 1.00 83.56 97 ARG A N 1
ATOM 758 C CA . ARG A 1 97 ? -1.575 8.076 11.592 1.00 83.56 97 ARG A CA 1
ATOM 759 C C . ARG A 1 97 ? -1.379 7.678 10.131 1.00 83.56 97 ARG A C 1
ATOM 761 O O . ARG A 1 97 ? -2.011 8.265 9.261 1.00 83.56 97 ARG A O 1
ATOM 768 N N . SER A 1 98 ? -0.534 6.688 9.846 1.00 88.25 98 SER A N 1
ATOM 769 C CA . SER A 1 98 ? -0.267 6.277 8.463 1.00 88.25 98 SER A CA 1
ATOM 770 C C . SER A 1 98 ? -1.498 5.692 7.755 1.00 88.25 98 SER A C 1
ATOM 772 O O . SER A 1 98 ? -1.736 6.034 6.594 1.00 88.25 98 SER A O 1
ATOM 774 N N . LEU A 1 99 ? -2.313 4.897 8.459 1.00 89.75 99 LEU A N 1
ATOM 775 C CA . LEU A 1 99 ? -3.572 4.345 7.947 1.00 89.75 99 LEU A CA 1
ATOM 776 C C . LEU A 1 99 ? -4.671 5.411 7.824 1.00 89.75 99 LEU A C 1
ATOM 778 O O . LEU A 1 99 ? -5.412 5.424 6.843 1.00 89.75 99 LEU A O 1
ATOM 782 N N . LEU A 1 100 ? -4.740 6.366 8.756 1.00 90.69 100 LEU A N 1
ATOM 783 C CA . LEU A 1 100 ? -5.651 7.510 8.669 1.00 90.69 100 LEU A CA 1
ATOM 784 C C . LEU A 1 100 ? -5.330 8.394 7.455 1.00 90.69 100 LEU A C 1
ATOM 786 O O . LEU A 1 100 ? -6.235 8.806 6.722 1.00 90.69 100 LEU A O 1
ATOM 790 N N . THR A 1 101 ? -4.045 8.668 7.211 1.00 93.56 101 THR A N 1
ATOM 791 C CA . THR A 1 101 ? -3.607 9.388 6.011 1.00 93.56 101 THR A CA 1
ATOM 792 C C . THR A 1 101 ? -3.969 8.606 4.751 1.00 93.56 101 THR A C 1
ATOM 794 O O . THR A 1 101 ? -4.495 9.201 3.811 1.00 93.56 101 THR A O 1
ATOM 797 N N . LEU A 1 102 ? -3.766 7.283 4.734 1.00 95.12 102 LEU A N 1
ATOM 798 C CA . LEU A 1 102 ? -4.171 6.428 3.615 1.00 95.12 102 LEU A CA 1
ATOM 799 C C . LEU A 1 102 ? -5.679 6.530 3.340 1.00 95.12 102 LEU A C 1
ATOM 801 O O . LEU A 1 102 ? -6.073 6.795 2.205 1.00 95.12 102 LEU A O 1
ATOM 805 N N . GLY A 1 103 ? -6.519 6.417 4.372 1.00 94.94 103 GLY A N 1
ATOM 806 C CA . GLY A 1 103 ? -7.968 6.595 4.249 1.00 94.94 103 GLY A CA 1
ATOM 807 C C . GLY A 1 103 ? -8.358 7.981 3.725 1.00 94.94 103 GLY A C 1
ATOM 808 O O . GLY A 1 103 ? -9.242 8.105 2.877 1.00 94.94 103 GLY A O 1
ATOM 809 N N . THR A 1 104 ? -7.655 9.029 4.163 1.00 95.06 104 THR A N 1
ATOM 810 C CA . THR A 1 104 ? -7.869 10.406 3.687 1.00 95.06 104 THR A CA 1
ATOM 811 C C . THR A 1 104 ? -7.510 10.563 2.210 1.00 95.06 104 THR A C 1
ATOM 813 O O . THR A 1 104 ? -8.257 11.190 1.458 1.00 95.06 104 THR A O 1
ATOM 816 N N . VAL A 1 105 ? -6.383 9.989 1.783 1.00 96.38 105 VAL A N 1
ATOM 817 C CA . VAL A 1 105 ? -5.936 9.987 0.384 1.00 96.38 105 VAL A CA 1
ATOM 818 C C . VAL A 1 105 ? -6.953 9.268 -0.498 1.00 96.38 105 VAL A C 1
ATOM 820 O O . VAL A 1 105 ? -7.417 9.860 -1.469 1.00 96.38 105 VAL A O 1
ATOM 823 N N . ILE A 1 106 ? -7.361 8.050 -0.129 1.00 96.50 106 ILE A N 1
ATOM 824 C CA . ILE A 1 106 ? -8.360 7.267 -0.868 1.00 96.50 106 ILE A CA 1
ATOM 825 C C . ILE A 1 106 ? -9.675 8.036 -1.001 1.00 96.50 106 ILE A C 1
ATOM 827 O O . ILE A 1 106 ? -10.180 8.195 -2.106 1.00 96.50 106 ILE A O 1
ATOM 831 N N . ARG A 1 107 ? -10.200 8.589 0.099 1.00 95.25 107 ARG A N 1
ATOM 832 C CA . ARG A 1 107 ? -11.465 9.341 0.090 1.00 95.25 107 ARG A CA 1
ATOM 833 C C . ARG A 1 107 ? -11.409 10.616 -0.754 1.00 95.25 107 ARG A C 1
ATOM 835 O O . ARG A 1 107 ? -12.435 11.064 -1.258 1.00 95.25 107 ARG A O 1
ATOM 842 N N . LYS A 1 108 ? -10.242 11.257 -0.855 1.00 95.44 108 LYS A N 1
ATOM 843 C CA . LYS A 1 108 ? -10.070 12.406 -1.749 1.00 95.44 108 LYS A CA 1
ATOM 844 C C . LYS A 1 108 ? -10.001 11.952 -3.203 1.00 95.44 108 LYS A C 1
ATOM 846 O O . LYS A 1 108 ? -10.713 12.510 -4.022 1.00 95.44 108 LYS A O 1
ATOM 851 N N . LEU A 1 109 ? -9.207 10.924 -3.504 1.00 95.25 109 LEU A N 1
ATOM 852 C CA . LEU A 1 109 ? -9.081 10.379 -4.857 1.00 95.25 109 LEU A CA 1
ATOM 853 C C . LEU A 1 109 ? -10.410 9.833 -5.400 1.00 95.25 109 LEU A C 1
ATOM 855 O O . LEU A 1 109 ? -10.699 10.018 -6.577 1.00 95.25 109 LEU A O 1
ATOM 859 N N . SER A 1 110 ? -11.236 9.228 -4.542 1.00 95.00 110 SER A N 1
ATOM 860 C CA . SER A 1 110 ? -12.543 8.663 -4.902 1.00 95.00 110 SER A CA 1
ATOM 861 C C . SER A 1 110 ? -13.561 9.710 -5.361 1.00 95.00 110 SER A C 1
ATOM 863 O O . SER A 1 110 ? -14.575 9.370 -5.953 1.00 95.00 110 SER A O 1
ATOM 865 N N . LYS A 1 111 ? -13.331 10.993 -5.056 1.00 91.94 111 LYS A N 1
ATOM 866 C CA . LYS A 1 111 ? -14.179 12.116 -5.488 1.00 91.94 111 LYS A CA 1
ATOM 867 C C . LYS A 1 111 ? -13.649 12.791 -6.759 1.00 91.94 111 LYS A C 1
ATOM 869 O O . LYS A 1 111 ? -14.105 13.874 -7.113 1.00 91.94 111 LYS A O 1
ATOM 874 N N . GLY A 1 112 ? -12.667 12.176 -7.417 1.00 81.62 112 GLY A N 1
ATOM 875 C CA . GLY A 1 112 ? -11.849 12.806 -8.445 1.00 81.62 112 GLY A CA 1
ATOM 876 C C . GLY A 1 112 ? -10.657 13.554 -7.842 1.00 81.62 112 GLY A C 1
ATOM 877 O O . GLY A 1 112 ? -10.626 13.882 -6.657 1.00 81.62 112 GLY A O 1
ATOM 878 N N . LYS A 1 113 ? -9.632 13.829 -8.657 1.00 77.12 113 LYS A N 1
ATOM 879 C CA . LYS A 1 113 ? -8.406 14.546 -8.246 1.00 77.12 113 LYS A CA 1
ATOM 880 C C . LYS A 1 113 ? -8.657 16.050 -8.047 1.00 77.12 113 LYS A C 1
ATOM 882 O O . LYS A 1 113 ? -7.988 16.888 -8.644 1.00 77.12 113 LYS A O 1
ATOM 887 N N . THR A 1 114 ? -9.640 16.406 -7.227 1.00 76.00 114 THR A N 1
ATOM 888 C CA . THR A 1 114 ? -10.006 17.795 -6.949 1.00 76.00 114 THR A CA 1
ATOM 889 C C . THR A 1 114 ? -9.170 18.332 -5.788 1.00 76.00 114 THR A C 1
ATOM 891 O O . THR A 1 114 ? -9.347 17.929 -4.635 1.00 76.00 114 THR A O 1
ATOM 894 N N . GLY A 1 115 ? -8.257 19.255 -6.087 1.00 87.44 115 GLY A N 1
ATOM 895 C CA . GLY A 1 115 ? -7.398 19.904 -5.096 1.00 87.44 115 GLY A CA 1
ATOM 896 C C . GLY A 1 115 ? -6.227 19.043 -4.605 1.00 87.44 115 GLY A C 1
ATOM 897 O O . GLY A 1 115 ? -5.863 18.027 -5.193 1.00 87.44 115 GLY A O 1
ATOM 898 N N . HIS A 1 116 ? -5.594 19.481 -3.513 1.00 93.81 116 HIS A N 1
ATOM 899 C CA . HIS A 1 116 ? -4.389 18.843 -2.981 1.00 93.81 116 HIS A CA 1
ATOM 900 C C . HIS A 1 116 ? -4.684 17.492 -2.297 1.00 93.81 116 HIS A C 1
ATOM 902 O O . HIS A 1 116 ? -5.439 17.416 -1.313 1.00 93.81 116 HIS A O 1
ATOM 908 N N . ILE A 1 117 ? -4.019 16.434 -2.778 1.00 95.00 117 ILE A N 1
ATOM 909 C CA . ILE A 1 117 ? -4.006 15.098 -2.167 1.00 95.00 117 ILE A CA 1
ATOM 910 C C . ILE A 1 117 ? -2.791 14.981 -1.226 1.00 95.00 117 ILE A C 1
ATOM 912 O O . ILE A 1 117 ? -1.656 15.095 -1.689 1.00 95.00 117 ILE A O 1
ATOM 916 N N . PRO A 1 118 ? -2.987 14.723 0.079 1.00 94.81 118 PRO A N 1
ATOM 917 C CA . PRO A 1 118 ? -1.935 14.793 1.092 1.00 94.81 118 PRO A CA 1
ATOM 918 C C . PRO A 1 118 ? -1.054 13.532 1.133 1.00 94.81 118 PRO A C 1
ATOM 920 O O . PRO A 1 118 ? -0.842 12.932 2.183 1.00 94.81 118 PRO A O 1
ATOM 923 N N . PHE A 1 119 ? -0.504 13.109 -0.009 1.00 95.06 119 PHE A N 1
ATOM 924 C CA . PHE A 1 119 ? 0.390 11.946 -0.056 1.00 95.06 119 PHE A CA 1
ATOM 925 C C . PHE A 1 119 ? 1.610 12.114 0.853 1.00 95.06 119 PHE A C 1
ATOM 927 O O . PHE A 1 119 ? 2.132 11.119 1.346 1.00 95.06 119 PHE A O 1
ATOM 934 N N . ARG A 1 120 ? 2.051 13.357 1.093 1.00 94.25 120 ARG A N 1
ATOM 935 C CA . ARG A 1 120 ? 3.255 13.686 1.869 1.00 94.25 120 ARG A CA 1
ATOM 936 C C . ARG A 1 120 ? 3.100 13.529 3.383 1.00 94.25 120 ARG A C 1
ATOM 938 O O . ARG A 1 120 ? 4.121 13.428 4.061 1.00 94.25 120 ARG A O 1
ATOM 945 N N . ASP A 1 121 ? 1.874 13.444 3.890 1.00 93.00 121 ASP A N 1
ATOM 946 C CA . ASP A 1 121 ? 1.588 13.445 5.331 1.00 93.00 121 ASP A CA 1
ATOM 947 C C . ASP A 1 121 ? 2.003 12.135 6.029 1.00 93.00 121 ASP A C 1
ATOM 949 O O . ASP A 1 121 ? 2.144 12.097 7.256 1.00 93.00 121 ASP A O 1
ATOM 953 N N . SER A 1 122 ? 2.241 11.073 5.250 1.00 91.50 122 SER A N 1
ATOM 954 C CA . SER A 1 122 ? 2.764 9.784 5.702 1.00 91.50 122 SER A CA 1
ATOM 955 C C . SER A 1 122 ? 3.792 9.223 4.714 1.00 91.50 122 SER A C 1
ATOM 957 O O . SER A 1 122 ? 3.635 9.308 3.496 1.00 91.50 122 SER A O 1
ATOM 959 N N . LYS A 1 123 ? 4.853 8.588 5.237 1.00 90.38 123 LYS A N 1
ATOM 960 C CA . LYS A 1 123 ? 5.847 7.867 4.419 1.00 90.38 123 LYS A CA 1
ATOM 961 C C . LYS A 1 123 ? 5.174 6.776 3.570 1.00 90.38 123 LYS A C 1
ATOM 963 O O . LYS A 1 123 ? 5.538 6.623 2.410 1.00 90.38 123 LYS A O 1
ATOM 968 N N . LEU A 1 124 ? 4.177 6.078 4.124 1.00 91.38 124 LEU A N 1
ATOM 969 C CA . LEU A 1 124 ? 3.428 5.028 3.428 1.00 91.38 124 LEU A CA 1
ATOM 970 C C . LEU A 1 124 ? 2.730 5.584 2.183 1.00 91.38 124 LEU A C 1
ATOM 972 O O . LEU A 1 124 ? 2.946 5.097 1.080 1.00 91.38 124 LEU A O 1
ATOM 976 N N . THR A 1 125 ? 1.949 6.656 2.330 1.00 94.06 125 THR A N 1
ATOM 977 C CA . THR A 1 125 ? 1.201 7.235 1.207 1.00 94.06 125 THR A CA 1
ATOM 978 C C . THR A 1 125 ? 2.112 7.833 0.140 1.00 94.06 125 THR A C 1
ATOM 980 O O . THR A 1 125 ? 1.764 7.774 -1.034 1.00 94.06 125 THR A O 1
ATOM 983 N N . ARG A 1 126 ? 3.309 8.325 0.498 1.00 93.38 126 ARG A N 1
ATOM 984 C CA . ARG A 1 126 ? 4.325 8.733 -0.492 1.00 93.38 126 ARG A CA 1
ATOM 985 C C . ARG A 1 126 ? 4.790 7.562 -1.352 1.00 93.38 126 ARG A C 1
ATOM 987 O O . ARG A 1 126 ? 4.914 7.714 -2.560 1.00 93.38 126 ARG A O 1
ATOM 994 N N . ILE A 1 127 ? 5.041 6.407 -0.739 1.00 92.00 127 ILE A N 1
ATOM 995 C CA . ILE A 1 127 ? 5.484 5.200 -1.454 1.00 92.00 127 ILE A CA 1
ATOM 996 C C . ILE A 1 127 ? 4.372 4.682 -2.368 1.00 92.00 127 ILE A C 1
ATOM 998 O O . ILE A 1 127 ? 4.634 4.297 -3.503 1.00 92.00 127 ILE A O 1
ATOM 1002 N N . LEU A 1 128 ? 3.127 4.727 -1.890 1.00 93.69 128 LEU A N 1
ATOM 1003 C CA . LEU A 1 128 ? 1.947 4.248 -2.610 1.00 93.69 128 LEU A CA 1
ATOM 1004 C C . LEU A 1 128 ? 1.404 5.237 -3.648 1.00 93.69 128 LEU A C 1
ATOM 1006 O O . LEU A 1 128 ? 0.408 4.939 -4.301 1.00 93.69 128 LEU A O 1
ATOM 1010 N N . GLN A 1 129 ? 2.015 6.410 -3.816 1.00 94.25 129 GLN A N 1
ATOM 1011 C CA . GLN A 1 129 ? 1.469 7.462 -4.672 1.00 94.25 129 GLN A CA 1
ATOM 1012 C C . GLN A 1 129 ? 1.246 6.987 -6.118 1.00 94.25 129 GLN A C 1
ATOM 1014 O O . GLN A 1 129 ? 0.190 7.266 -6.689 1.00 94.25 129 GLN A O 1
ATOM 1019 N N . SER A 1 130 ? 2.194 6.227 -6.686 1.00 92.50 130 SER A N 1
ATOM 1020 C CA . SER A 1 130 ? 2.031 5.657 -8.034 1.00 92.50 130 SER A CA 1
ATOM 1021 C C . SER A 1 130 ? 0.907 4.620 -8.082 1.00 92.50 130 SER A C 1
ATOM 1023 O O . SER A 1 130 ? 0.105 4.630 -9.009 1.00 92.50 130 SER A O 1
ATOM 1025 N N . SER A 1 131 ? 0.799 3.783 -7.045 1.00 94.25 131 SER A N 1
ATOM 1026 C CA . SER A 1 131 ? -0.220 2.734 -6.929 1.00 94.25 131 SER A CA 1
ATOM 1027 C C . SER A 1 131 ? -1.641 3.279 -6.771 1.00 94.25 131 SER A C 1
ATOM 1029 O O . SER A 1 131 ? -2.582 2.722 -7.324 1.00 94.25 131 SER A O 1
ATOM 1031 N N . LEU A 1 132 ? -1.830 4.364 -6.020 1.00 93.38 132 LEU A N 1
ATOM 1032 C CA . LEU A 1 132 ? -3.172 4.835 -5.664 1.00 93.38 132 LEU A CA 1
ATOM 1033 C C . LEU A 1 132 ? -3.778 5.797 -6.680 1.00 93.38 132 LEU A C 1
ATOM 1035 O O . LEU A 1 132 ? -4.988 5.844 -6.808 1.00 93.38 132 LEU A O 1
ATOM 1039 N N . GLY A 1 133 ? -2.981 6.593 -7.385 1.00 89.25 133 GLY A N 1
ATOM 1040 C CA . GLY A 1 133 ? -3.525 7.569 -8.335 1.00 89.25 133 GLY A CA 1
ATOM 1041 C C . GLY A 1 133 ? -2.616 7.853 -9.519 1.00 89.25 133 GLY A C 1
ATOM 1042 O O . GLY A 1 133 ? -2.824 8.850 -10.213 1.00 89.25 133 GLY A O 1
ATOM 1043 N N . GLY A 1 134 ? -1.584 7.037 -9.721 1.00 91.00 134 GLY A N 1
ATOM 1044 C CA . GLY A 1 134 ? -0.598 7.193 -10.781 1.00 91.00 134 GLY A CA 1
ATOM 1045 C C . GLY A 1 134 ? -0.683 6.082 -11.822 1.00 91.00 134 GLY A C 1
ATOM 1046 O O . GLY A 1 134 ? -1.771 5.601 -12.157 1.00 91.00 134 GLY A O 1
ATOM 1047 N N . ASN A 1 135 ? 0.489 5.717 -12.337 1.00 93.19 135 ASN A N 1
ATOM 1048 C CA . ASN A 1 135 ? 0.662 4.647 -13.306 1.00 93.19 135 ASN A CA 1
ATOM 1049 C C . ASN A 1 135 ? 0.873 3.313 -12.578 1.00 93.19 135 ASN A C 1
ATOM 1051 O O . ASN A 1 135 ? 2.000 2.943 -12.248 1.00 93.19 135 ASN A O 1
ATOM 1055 N N . ALA A 1 136 ? -0.226 2.630 -12.269 1.00 94.25 136 ALA A N 1
ATOM 1056 C CA . ALA A 1 136 ? -0.216 1.286 -11.709 1.00 94.25 136 ALA A CA 1
ATOM 1057 C C . ALA A 1 136 ? -1.605 0.658 -11.808 1.00 94.25 136 ALA A C 1
ATOM 1059 O O . ALA A 1 136 ? -2.618 1.343 -11.673 1.00 94.25 136 ALA A O 1
ATOM 1060 N N . ARG A 1 137 ? -1.646 -0.667 -11.954 1.00 94.38 137 ARG A N 1
ATOM 1061 C CA . ARG A 1 137 ? -2.835 -1.452 -11.614 1.00 94.38 137 ARG A CA 1
ATOM 1062 C C . ARG A 1 137 ? -2.744 -1.829 -10.143 1.00 94.38 137 ARG A C 1
ATOM 1064 O O . ARG A 1 137 ? -1.695 -2.291 -9.698 1.00 94.38 137 ARG A O 1
ATOM 1071 N N . THR A 1 138 ? -3.838 -1.656 -9.411 1.00 94.88 138 THR A N 1
ATOM 1072 C CA . THR A 1 138 ? -3.844 -1.832 -7.958 1.00 94.88 138 THR A CA 1
ATOM 1073 C C . THR A 1 138 ? -5.033 -2.670 -7.532 1.00 94.88 138 THR A C 1
ATOM 1075 O O . THR A 1 138 ? -6.170 -2.375 -7.888 1.00 94.88 138 THR A O 1
ATOM 1078 N N . ALA A 1 139 ? -4.754 -3.705 -6.745 1.00 95.75 139 ALA A N 1
ATOM 1079 C CA . ALA A 1 139 ? -5.749 -4.483 -6.026 1.00 95.75 139 ALA A CA 1
ATOM 1080 C C . ALA A 1 139 ? -5.600 -4.202 -4.530 1.00 95.75 139 ALA A C 1
ATOM 1082 O O . ALA A 1 139 ? -4.486 -4.063 -4.025 1.00 95.75 139 ALA A O 1
ATOM 1083 N N . ILE A 1 140 ? -6.725 -4.111 -3.826 1.00 95.62 140 ILE A N 1
ATOM 1084 C CA . ILE A 1 140 ? -6.766 -3.897 -2.380 1.00 95.62 140 ILE A CA 1
ATOM 1085 C C . ILE A 1 140 ? -7.575 -5.037 -1.777 1.00 95.62 140 ILE A C 1
ATOM 1087 O O . ILE A 1 140 ? -8.702 -5.290 -2.200 1.00 95.62 140 ILE A O 1
ATOM 1091 N N . ILE A 1 141 ? -6.997 -5.717 -0.789 1.00 95.81 141 ILE A N 1
ATOM 1092 C CA . ILE A 1 141 ? -7.656 -6.793 -0.050 1.00 95.81 141 ILE A CA 1
ATOM 1093 C C . ILE A 1 141 ? -8.114 -6.221 1.288 1.00 95.81 141 ILE A C 1
ATOM 1095 O O . ILE A 1 141 ? -7.304 -5.765 2.092 1.00 95.81 141 ILE A O 1
ATOM 1099 N N . CYS A 1 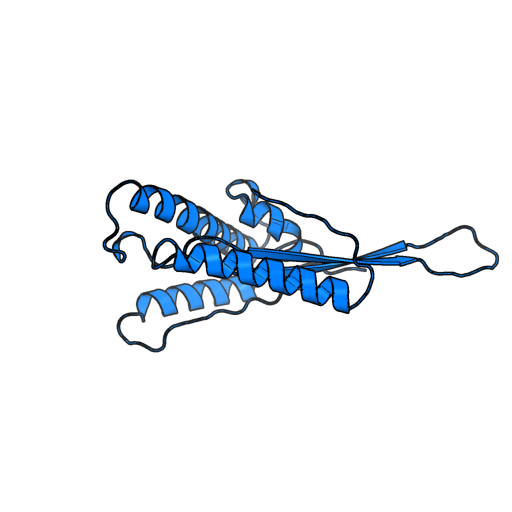142 ? -9.422 -6.236 1.523 1.00 94.06 142 CYS A N 1
ATOM 1100 C CA . CYS A 1 142 ? -10.016 -5.775 2.770 1.00 94.06 142 CYS A CA 1
ATOM 1101 C C . CYS A 1 142 ? -10.329 -6.972 3.670 1.00 94.06 142 CYS A C 1
ATOM 1103 O O . CYS A 1 142 ? -11.305 -7.684 3.441 1.00 94.06 142 CYS A O 1
ATOM 1105 N N . THR A 1 143 ? -9.507 -7.189 4.695 1.00 91.50 143 THR A N 1
ATOM 1106 C CA . THR A 1 143 ? -9.718 -8.240 5.696 1.00 91.50 143 THR A CA 1
ATOM 1107 C C . THR A 1 143 ? -10.579 -7.712 6.844 1.00 91.50 143 THR A C 1
ATOM 1109 O O . THR A 1 143 ? -10.433 -6.574 7.292 1.00 91.50 143 THR A O 1
ATOM 1112 N N . MET A 1 144 ? -11.541 -8.517 7.293 1.00 89.00 144 MET A N 1
ATOM 1113 C CA . MET A 1 144 ? -12.505 -8.137 8.328 1.00 89.00 144 MET A CA 1
ATOM 1114 C C . MET A 1 144 ? -12.785 -9.327 9.238 1.00 89.00 144 MET A C 1
ATOM 1116 O O . MET A 1 144 ? -12.739 -10.474 8.797 1.00 89.00 144 MET A O 1
ATOM 1120 N N . SER A 1 145 ? -13.105 -9.049 10.501 1.00 86.69 145 SER A N 1
ATOM 1121 C CA . SER A 1 145 ? -13.515 -10.088 11.443 1.00 86.69 145 SER A CA 1
ATOM 1122 C C . SER A 1 145 ? -15.027 -10.322 11.363 1.00 86.69 145 SER A C 1
ATOM 1124 O O . SER A 1 145 ? -15.783 -9.350 11.376 1.00 86.69 145 SER A O 1
ATOM 1126 N N . PRO A 1 146 ? -15.500 -11.583 11.354 1.00 90.06 146 PRO A N 1
ATOM 1127 C CA . PRO A 1 146 ? -16.929 -11.889 11.411 1.00 90.06 146 PRO A CA 1
ATOM 1128 C C . PRO A 1 146 ? -17.532 -11.685 12.813 1.00 90.06 146 PRO A C 1
ATOM 1130 O O . PRO A 1 146 ? -18.742 -11.817 12.990 1.00 90.06 146 PRO A O 1
ATOM 1133 N N . ALA A 1 147 ? -16.717 -11.401 13.835 1.00 88.75 147 ALA A N 1
ATOM 1134 C CA . ALA A 1 147 ? -17.193 -11.308 15.208 1.00 88.75 147 ALA A CA 1
ATOM 1135 C C . ALA A 1 147 ? -18.070 -10.066 15.433 1.00 88.75 147 ALA A C 1
ATOM 1137 O O . ALA A 1 147 ? -17.712 -8.947 15.061 1.00 88.75 147 ALA A O 1
ATOM 1138 N N . ARG A 1 148 ? -19.190 -10.243 16.150 1.00 91.00 148 ARG A N 1
ATOM 1139 C CA . ARG A 1 148 ? -20.153 -9.165 16.442 1.00 91.00 148 ARG A CA 1
ATOM 1140 C C . ARG A 1 148 ? -19.524 -7.965 17.159 1.00 91.00 148 ARG A C 1
ATOM 1142 O O . ARG A 1 148 ? -19.923 -6.830 16.926 1.00 91.00 148 ARG A O 1
ATOM 1149 N N . ILE A 1 149 ? -18.520 -8.208 17.999 1.00 87.00 149 ILE A N 1
ATOM 1150 C CA . ILE A 1 149 ? -17.778 -7.158 18.713 1.00 87.00 149 ILE A CA 1
ATOM 1151 C C . ILE A 1 149 ? -16.971 -6.236 17.777 1.00 87.00 149 ILE A C 1
ATOM 1153 O O . ILE A 1 149 ? -16.558 -5.158 18.196 1.00 87.00 149 ILE A O 1
ATOM 1157 N N . HIS A 1 150 ? -16.762 -6.638 16.517 1.00 85.00 150 HIS A N 1
ATOM 1158 C CA . HIS A 1 150 ? -15.975 -5.913 15.517 1.00 85.00 150 HIS A CA 1
ATOM 1159 C C . HIS A 1 150 ? -16.817 -5.330 14.367 1.00 85.00 150 HIS A C 1
ATOM 1161 O O . HIS A 1 150 ? -16.278 -4.962 13.318 1.00 85.00 150 HIS A O 1
ATOM 1167 N N . VAL A 1 151 ? -18.143 -5.243 14.534 1.00 90.81 151 VAL A N 1
ATOM 1168 C CA . VAL A 1 151 ? -19.063 -4.737 13.496 1.00 90.81 151 VAL A CA 1
ATOM 1169 C C . VAL A 1 151 ? -18.716 -3.310 13.070 1.00 90.81 151 VAL A C 1
ATOM 1171 O O . VAL A 1 151 ? -18.674 -3.026 11.875 1.00 90.81 151 VAL A O 1
ATOM 1174 N N . GLU A 1 152 ? -18.397 -2.422 14.012 1.00 88.19 152 GLU A N 1
ATOM 1175 C CA . GLU A 1 152 ? -18.062 -1.028 13.691 1.00 88.19 152 GLU A CA 1
ATOM 1176 C C . GLU A 1 152 ? -16.755 -0.904 12.893 1.00 88.19 152 GLU A C 1
ATOM 1178 O O . GLU A 1 152 ? -16.653 -0.100 11.965 1.00 88.19 152 GLU A O 1
ATOM 1183 N N . GLN A 1 153 ? -15.750 -1.721 13.207 1.00 85.88 153 GLN A N 1
ATOM 1184 C CA . GLN A 1 153 ? -14.478 -1.772 12.486 1.00 85.88 153 GLN A CA 1
ATOM 1185 C C . GLN A 1 153 ? -14.694 -2.316 11.077 1.00 85.88 153 GLN A C 1
ATOM 1187 O O . GLN A 1 153 ? -14.246 -1.701 10.113 1.00 85.88 153 GLN A O 1
ATOM 1192 N N . SER A 1 154 ? -15.459 -3.401 10.950 1.00 91.31 154 SER A N 1
ATOM 1193 C CA . SER A 1 154 ? -15.813 -3.989 9.655 1.00 91.31 154 SER A CA 1
ATOM 1194 C C . SER A 1 154 ? -16.593 -3.000 8.786 1.00 91.31 154 SER A C 1
ATOM 1196 O O . SER A 1 154 ? -16.288 -2.830 7.607 1.00 91.31 154 SER A O 1
ATOM 1198 N N . ARG A 1 155 ? -17.532 -2.248 9.375 1.00 93.00 155 ARG A N 1
ATOM 1199 C CA . ARG A 1 155 ? -18.247 -1.163 8.690 1.00 93.00 155 ARG A CA 1
ATOM 1200 C C . ARG A 1 155 ? -17.291 -0.080 8.182 1.00 93.00 155 ARG A C 1
ATOM 1202 O O . ARG A 1 155 ? -17.433 0.363 7.045 1.00 93.00 155 ARG A O 1
ATOM 1209 N N . ASN A 1 156 ? -16.308 0.336 8.982 1.00 91.00 156 ASN A N 1
ATOM 1210 C CA . ASN A 1 156 ? -15.303 1.310 8.542 1.00 91.00 156 ASN A CA 1
ATOM 1211 C C . ASN A 1 156 ? -14.453 0.774 7.381 1.00 91.00 156 ASN A C 1
ATOM 1213 O O . ASN A 1 156 ? -14.209 1.507 6.422 1.00 91.00 156 ASN A O 1
ATOM 1217 N N . THR A 1 157 ? -14.061 -0.502 7.427 1.00 93.31 157 THR A N 1
ATOM 1218 C CA . THR A 1 157 ? -13.341 -1.165 6.332 1.00 93.31 157 THR A CA 1
ATOM 1219 C C . THR A 1 157 ? -14.176 -1.210 5.050 1.00 93.31 157 THR A C 1
ATOM 1221 O O . THR A 1 157 ? -13.663 -0.894 3.979 1.00 93.31 157 THR A O 1
ATOM 1224 N N . LEU A 1 158 ? -15.476 -1.509 5.136 1.00 95.56 158 LEU A N 1
ATOM 1225 C CA . LEU A 1 158 ? -16.380 -1.485 3.979 1.00 95.56 158 LEU A CA 1
ATOM 1226 C C . LEU A 1 158 ? -16.547 -0.078 3.388 1.00 95.56 158 LEU A C 1
ATOM 1228 O O . LEU A 1 158 ? -16.541 0.083 2.169 1.00 95.56 158 LEU A O 1
ATOM 123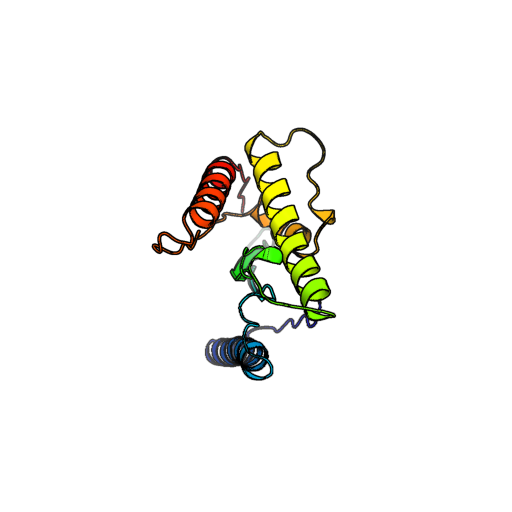2 N N . LEU A 1 159 ? -16.653 0.956 4.228 1.00 95.31 159 LEU A N 1
ATOM 1233 C CA . LEU A 1 159 ? -16.705 2.348 3.764 1.00 95.31 159 LEU A CA 1
ATOM 1234 C C . LEU A 1 159 ? -15.410 2.753 3.049 1.00 95.31 159 LEU A C 1
ATOM 1236 O O . LEU A 1 159 ? -15.455 3.424 2.015 1.00 95.31 159 LEU A O 1
ATOM 1240 N N . PHE A 1 160 ? -14.262 2.324 3.577 1.00 95.62 160 PHE A N 1
ATOM 1241 C CA . PHE A 1 160 ? -12.975 2.494 2.912 1.00 95.62 160 PHE A CA 1
ATOM 1242 C C . PHE A 1 160 ? -12.953 1.780 1.556 1.00 95.62 160 PHE A C 1
ATOM 1244 O O . PHE A 1 160 ? -12.612 2.412 0.559 1.00 95.62 160 PHE A O 1
ATOM 1251 N N . ALA A 1 161 ? -13.374 0.513 1.498 1.00 96.88 161 ALA A N 1
ATOM 1252 C CA . ALA A 1 161 ? -13.426 -0.278 0.268 1.00 96.88 161 ALA A CA 1
ATOM 1253 C C . ALA A 1 161 ? -14.328 0.368 -0.795 1.00 96.88 161 ALA A C 1
ATOM 1255 O O . ALA A 1 161 ? -13.949 0.457 -1.961 1.00 96.88 161 ALA A O 1
ATOM 1256 N N . SER A 1 162 ? -15.487 0.892 -0.383 1.00 97.06 162 SER A N 1
ATO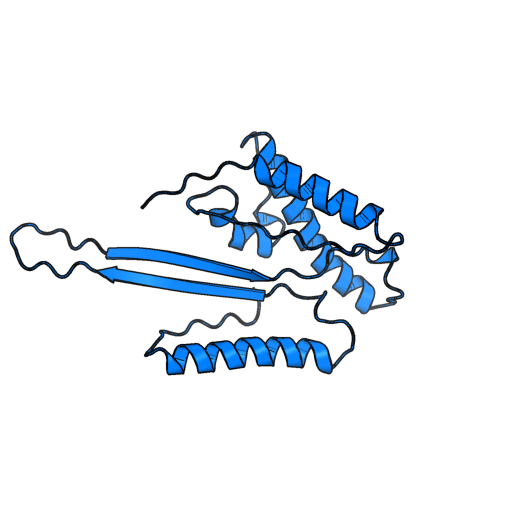M 1257 C CA . SER A 1 162 ? -16.394 1.621 -1.271 1.00 97.06 162 SER A CA 1
ATOM 1258 C C . SER A 1 162 ? -15.738 2.867 -1.860 1.00 97.06 162 SER A C 1
ATOM 1260 O O . SER A 1 162 ? -15.931 3.137 -3.037 1.00 97.06 162 SER A O 1
ATOM 1262 N N . CYS A 1 163 ? -14.952 3.616 -1.080 1.00 96.69 163 CYS A N 1
ATOM 1263 C CA . CYS A 1 163 ? -14.203 4.756 -1.614 1.00 96.69 163 CYS A CA 1
ATOM 1264 C C . CYS A 1 163 ? -13.065 4.289 -2.529 1.00 96.69 163 CYS A C 1
ATOM 1266 O O . CYS A 1 163 ? -12.865 4.853 -3.597 1.00 96.69 163 CYS A O 1
ATOM 1268 N N . ALA A 1 164 ? -12.325 3.257 -2.119 1.00 96.38 164 ALA A N 1
ATOM 1269 C CA . ALA A 1 164 ? -11.189 2.721 -2.860 1.00 96.38 164 ALA A CA 1
ATOM 1270 C C . ALA A 1 164 ? -11.584 2.220 -4.254 1.00 96.38 164 ALA A C 1
ATOM 1272 O O . ALA A 1 164 ? -10.833 2.419 -5.203 1.00 96.38 164 ALA A O 1
ATOM 1273 N N . LYS A 1 165 ? -12.779 1.635 -4.388 1.00 95.81 165 LYS A N 1
ATOM 1274 C CA . LYS A 1 165 ? -13.333 1.181 -5.668 1.00 95.81 165 LYS A CA 1
ATOM 1275 C C . LYS A 1 165 ? -13.506 2.312 -6.691 1.00 95.81 165 LYS A C 1
ATOM 1277 O O . LYS A 1 165 ? -13.326 2.077 -7.879 1.00 95.81 165 LYS A O 1
ATOM 1282 N N . GLU A 1 166 ? -13.828 3.521 -6.239 1.00 95.56 166 GLU A N 1
ATOM 1283 C CA . GLU A 1 166 ? -14.057 4.688 -7.107 1.00 95.56 166 GLU A CA 1
ATOM 1284 C C . GLU A 1 166 ? -12.754 5.420 -7.481 1.00 95.56 166 GLU A C 1
ATOM 1286 O O . GLU A 1 166 ? -12.763 6.421 -8.200 1.00 95.56 166 GLU A O 1
ATOM 1291 N N . VAL A 1 167 ? -11.607 4.965 -6.971 1.00 95.19 167 VAL A N 1
ATOM 1292 C CA . VAL A 1 167 ? -10.315 5.579 -7.274 1.00 95.19 167 VAL A CA 1
ATOM 1293 C C . VAL A 1 167 ? -9.870 5.202 -8.686 1.00 95.19 167 VAL A C 1
ATOM 1295 O O . VAL A 1 167 ? -9.718 4.030 -9.022 1.00 95.19 167 VAL A O 1
ATOM 1298 N N . THR A 1 168 ? -9.591 6.215 -9.505 1.00 92.12 168 THR A N 1
ATOM 1299 C CA . THR A 1 168 ? -9.108 6.038 -10.878 1.00 92.12 168 THR A CA 1
ATOM 1300 C C . THR A 1 168 ? -7.581 6.070 -10.951 1.00 92.12 168 THR A C 1
ATOM 1302 O O . THR A 1 168 ? -6.917 6.977 -10.439 1.00 92.12 168 THR A O 1
ATOM 1305 N N . THR A 1 169 ? -7.015 5.074 -11.631 1.00 92.12 169 THR A N 1
ATOM 1306 C CA . THR A 1 169 ? -5.586 4.978 -11.965 1.00 92.12 169 THR A CA 1
ATOM 1307 C C . THR A 1 169 ? -5.400 5.096 -13.478 1.00 92.12 169 THR A C 1
ATOM 1309 O O . THR A 1 169 ? -6.340 4.874 -14.240 1.00 92.12 169 THR A O 1
ATOM 1312 N N . ASN A 1 170 ? -4.203 5.478 -13.928 1.00 92.00 170 ASN A N 1
ATOM 1313 C CA . ASN A 1 170 ? -3.874 5.598 -15.352 1.00 92.00 170 ASN A CA 1
ATOM 1314 C C . ASN A 1 170 ? -2.695 4.678 -15.681 1.00 92.00 170 ASN A C 1
ATOM 1316 O O . ASN A 1 170 ? -1.565 5.141 -15.832 1.00 92.00 170 ASN A O 1
ATOM 1320 N N . ALA A 1 171 ? -2.956 3.370 -15.694 1.00 91.56 171 ALA A N 1
ATOM 1321 C CA . ALA A 1 171 ? -1.938 2.361 -15.952 1.00 91.56 171 ALA A CA 1
ATOM 1322 C C . ALA A 1 171 ? -1.539 2.338 -17.440 1.00 91.56 171 ALA A C 1
ATOM 1324 O O . ALA A 1 171 ? -2.393 2.130 -18.301 1.00 91.56 171 ALA A O 1
ATOM 1325 N N . GLN A 1 172 ? -0.252 2.522 -17.726 1.00 89.12 172 GLN A N 1
ATOM 1326 C CA . GLN A 1 172 ? 0.357 2.602 -19.054 1.00 89.12 172 GLN A CA 1
ATOM 1327 C C . GLN A 1 172 ? 1.688 1.837 -19.070 1.00 89.12 172 GLN A C 1
ATOM 1329 O O . GLN A 1 172 ? 2.338 1.708 -18.028 1.00 89.12 172 GLN A O 1
ATOM 1334 N N . VAL A 1 173 ? 2.058 1.336 -20.251 1.00 80.94 173 VAL A N 1
ATOM 1335 C CA . VAL A 1 173 ? 3.348 0.684 -20.537 1.00 80.94 173 VAL A CA 1
ATOM 1336 C C . VAL A 1 173 ? 4.295 1.705 -21.143 1.00 80.94 173 VAL A C 1
ATOM 1338 O O . VAL A 1 173 ? 3.824 2.453 -22.028 1.00 80.94 173 VAL A O 1
#

InterPro domains:
  IPR001752 Kinesin motor domain [PF00225] (1-167)
  IPR001752 Kinesin motor domain [PR00380] (31-48)
  IPR001752 Kinesin motor domain [PR00380] (67-85)
  IPR001752 Kinesin motor domain [PR00380] (117-138)
  IPR001752 Kinesin motor domain [PS50067] (1-167)
  IPR001752 Kinesin motor domain [SM00129] (1-173)
  IPR019821 Kinesin motor domain, conserved site [PS00411] (66-77)
  IPR027417 P-loop containing nucleoside triphosphate hydrolase [SSF52540] (1-172)
  IPR027640 Kinesin-like protein [PTHR47968] (1-173)
  IPR036961 Kinesin motor domain superfamily [G3DSA:3.40.850.10] (1-173)

Secondary structure (DSSP, 8-state):
--S-------SHHHHHHHHHHHHHHHHHHHHSSSS-TTS--EEEEEEEEEE----SSS----EEEEEEEEEEPPP---GGGS---THHHHHHHHHHHHHHHHHHHHHHHTT-S-S---GGGSHHHHHTHHHHHSS------------GGGHHHHHHHHHHHHHHHT-------

Sequence (173 aa):
VEKLTEETLRDWNHFKDLLSVCVAQRQIGETALNEVSSRSHQILRLTVESTAREFFTNDKFSTLTATVNFIDLAGSERASQSLSAGTRLKEGCHINRSLLTLGTVIRKLSKGKTGHIPFRDSKLTRILQSSLGGNARTAIICTMSPARIHVEQSRNTLLFASCAKEVTTNAQV

Foldseek 3Di:
DPPDDDDDDPDPVSVVVVVVVLVVVLVVQCPVDPPRQQQDKDKDKDKDWDWDPDPDDDDDTDIDIDMDIDIDAHDLDDLVPDPDDDPRSVSSVLSNQQVVLVLQQLLCQLVPVPDDRPLVSHPNSVVCVCVQARADPDDDDQDADPDPVGVVVSVVSVVSVVSSVSHDYDHDD

pLDDT: mean 81.91, std 15.6, range [39.5, 97.06]

Radius of gyration: 19.51 Å; chains: 1; bounding box: 41×40×67 Å